Protein AF-A0A355SV30-F1 (afdb_monomer)

Mean predicted aligned error: 3.25 Å

pLDDT: mean 95.58, std 4.17, range [65.44, 98.56]

Foldseek 3Di:
DWEWEWEADQFKIKTFIDDPPDTHDIDIDGNCCQQVAAHLPVLVSCVVVCPPHQAYEYFYPDVNRPVRPCVSPVVVVHHYHYQALVSDDPFAAQAPCRRPDGSVLSVVQNCCCVPPNDQDWDWDQDQWTWTWGQHPNGTHGGDTGGHPVVVVD

Secondary structure (DSSP, 8-state):
-EEEEEEE-SSEEEEEEEETTEEEEEEEEEGGGGSSS--HHHHHHHGGGGGG--EEEEEES-GGGHHHHHHHHHTT---EEE--TTT--SS-B-SS-GGGS-HHHHHHHHHHHHHT-SSEEEEEESSEEEEEEEETTEEEEEEEEE-HHHHT-

Radius of gyration: 15.87 Å; Cα contacts (8 Å, |Δi|>4): 269; chains: 1; bounding box: 40×34×40 Å

Solvent-accessible surface area (backbone atoms only — not comparable to full-atom values): 8549 Å² total; per-residue (Å²): 115,32,28,40,40,33,46,32,43,85,66,42,26,37,36,28,38,31,45,81,94,45,75,42,84,65,53,73,45,56,36,70,64,24,64,92,37,56,33,64,71,59,34,62,68,47,52,80,68,45,85,74,42,73,28,38,37,34,30,48,70,44,76,90,28,48,69,21,50,48,58,32,52,52,82,71,74,52,57,75,45,68,48,39,72,85,63,54,70,98,57,50,67,56,28,95,58,48,84,77,54,49,24,57,59,50,51,53,48,47,51,39,47,76,76,71,41,70,66,44,76,46,79,45,84,55,83,41,27,38,40,40,37,32,43,94,73,21,36,61,45,73,49,80,44,79,8,67,81,63,73,74,103

Structure (mmCIF, N/CA/C/O backbone):
data_AF-A0A355SV30-F1
#
_entry.id   AF-A0A355SV30-F1
#
loop_
_atom_site.group_PDB
_atom_site.id
_atom_site.type_symbol
_atom_site.label_atom_id
_atom_site.label_alt_id
_atom_site.label_comp_id
_atom_site.label_asym_id
_atom_site.label_entity_id
_atom_site.label_seq_id
_atom_site.pdbx_PDB_ins_code
_atom_site.Cartn_x
_atom_site.Cartn_y
_atom_site.Cartn_z
_atom_site.occupancy
_atom_site.B_iso_or_equiv
_atom_site.auth_seq_id
_atom_site.auth_comp_id
_atom_site.auth_asym_id
_atom_site.auth_atom_id
_atom_site.pdbx_PDB_model_num
ATOM 1 N N . MET A 1 1 ? 3.480 17.579 2.196 1.00 88.12 1 MET A N 1
ATOM 2 C CA . MET A 1 1 ? 4.704 16.829 1.814 1.00 88.12 1 MET A CA 1
ATOM 3 C C . MET A 1 1 ? 4.238 15.773 0.841 1.00 88.12 1 MET A C 1
ATOM 5 O O . MET A 1 1 ? 3.322 15.046 1.201 1.00 88.12 1 MET A O 1
ATOM 9 N N . LYS A 1 2 ? 4.784 15.738 -0.377 1.00 96.88 2 LYS A N 1
ATOM 10 C CA . LYS A 1 2 ? 4.244 14.892 -1.448 1.00 96.88 2 LYS A CA 1
ATOM 11 C C . LYS A 1 2 ? 4.930 13.537 -1.469 1.00 96.88 2 LYS A C 1
ATOM 13 O O . LYS A 1 2 ? 6.153 13.485 -1.571 1.00 96.88 2 LYS A O 1
ATOM 18 N N . ILE A 1 3 ? 4.148 12.468 -1.418 1.00 98.00 3 ILE A N 1
ATOM 19 C CA . ILE A 1 3 ? 4.634 11.086 -1.423 1.00 98.00 3 ILE A CA 1
ATOM 20 C C . ILE A 1 3 ? 4.049 10.357 -2.624 1.00 98.00 3 ILE A C 1
ATOM 22 O O . ILE A 1 3 ? 2.843 10.422 -2.857 1.00 98.00 3 ILE A O 1
ATOM 26 N N . LEU A 1 4 ? 4.886 9.648 -3.381 1.00 98.44 4 LEU A N 1
ATOM 27 C CA . LEU A 1 4 ? 4.388 8.646 -4.320 1.00 98.44 4 LEU A CA 1
ATOM 28 C C . LEU A 1 4 ? 3.982 7.421 -3.498 1.00 98.44 4 LEU A C 1
ATOM 30 O O . LEU A 1 4 ? 4.845 6.771 -2.917 1.00 98.44 4 LEU A O 1
ATOM 34 N N . SER A 1 5 ? 2.688 7.128 -3.432 1.00 98.38 5 SER A N 1
ATOM 35 C CA . SER A 1 5 ? 2.164 5.942 -2.749 1.00 98.38 5 SER A CA 1
ATOM 36 C C . SER A 1 5 ? 1.796 4.880 -3.774 1.00 98.38 5 SER A C 1
ATOM 38 O O . SER A 1 5 ? 1.169 5.201 -4.786 1.00 98.38 5 SER A O 1
ATOM 40 N N . ILE A 1 6 ? 2.194 3.635 -3.520 1.00 98.56 6 ILE A N 1
ATOM 41 C CA . ILE A 1 6 ? 1.975 2.491 -4.408 1.00 98.56 6 ILE A CA 1
ATOM 42 C C . ILE A 1 6 ? 1.225 1.397 -3.638 1.00 98.56 6 ILE A C 1
ATOM 44 O O . ILE A 1 6 ? 1.685 0.938 -2.596 1.00 98.56 6 ILE A O 1
ATOM 48 N N . ASP A 1 7 ? 0.089 0.960 -4.169 1.00 98.25 7 ASP A N 1
ATOM 49 C CA . ASP A 1 7 ? -0.703 -0.149 -3.638 1.00 98.25 7 ASP A CA 1
ATOM 50 C C . ASP A 1 7 ? -0.610 -1.348 -4.584 1.00 98.25 7 ASP A C 1
ATOM 52 O O . ASP A 1 7 ? -1.036 -1.297 -5.743 1.00 98.25 7 ASP A O 1
ATOM 56 N N . VAL A 1 8 ? -0.004 -2.430 -4.104 1.00 98.25 8 VAL A N 1
ATOM 57 C CA . VAL A 1 8 ? 0.234 -3.639 -4.887 1.00 98.25 8 VAL A CA 1
ATOM 58 C C . VAL A 1 8 ? -0.810 -4.699 -4.547 1.00 98.25 8 VAL A C 1
ATOM 60 O O . VAL A 1 8 ? -0.641 -5.497 -3.622 1.00 98.25 8 VAL A O 1
ATOM 63 N N . GLY A 1 9 ? -1.851 -4.762 -5.377 1.00 95.88 9 GLY A N 1
ATOM 64 C CA . GLY A 1 9 ? -2.841 -5.833 -5.371 1.00 95.88 9 GLY A CA 1
ATOM 65 C C . GLY A 1 9 ? -2.429 -7.046 -6.214 1.00 95.88 9 GLY A C 1
ATOM 66 O O . GLY A 1 9 ? -1.443 -7.032 -6.951 1.00 95.88 9 GLY A O 1
ATOM 67 N N . ASN A 1 10 ? -3.238 -8.109 -6.172 1.00 93.25 10 ASN A N 1
ATOM 68 C CA . ASN A 1 10 ? -3.009 -9.333 -6.958 1.00 93.25 10 ASN A CA 1
ATOM 69 C C . ASN A 1 10 ? -3.038 -9.107 -8.481 1.00 93.25 10 ASN A C 1
ATOM 71 O O . ASN A 1 10 ? -2.257 -9.708 -9.223 1.00 93.25 10 ASN A O 1
ATOM 75 N N . THR A 1 11 ? -3.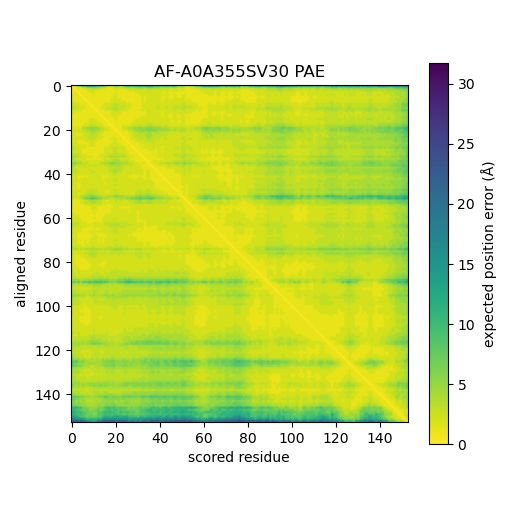951 -8.251 -8.945 1.00 91.38 11 THR A N 1
ATOM 76 C CA . THR A 1 11 ? -4.213 -8.025 -10.377 1.00 91.38 11 THR A CA 1
ATOM 77 C C . THR A 1 11 ? -3.550 -6.750 -10.891 1.00 91.38 11 THR A C 1
ATOM 79 O O . THR A 1 11 ? -2.984 -6.739 -11.986 1.00 91.38 11 THR A O 1
ATOM 82 N N . SER A 1 12 ? -3.632 -5.682 -10.099 1.00 95.62 12 SER A N 1
ATOM 83 C CA . SER A 1 12 ? -3.195 -4.337 -10.455 1.00 95.62 12 SER A CA 1
ATOM 84 C C . SER A 1 12 ? -2.338 -3.748 -9.336 1.00 95.62 12 SER A C 1
ATOM 86 O O . SER A 1 12 ? -2.653 -3.918 -8.158 1.00 95.62 12 SER A O 1
ATOM 88 N N . THR A 1 13 ? -1.281 -3.044 -9.726 1.00 97.69 13 THR A N 1
ATOM 89 C CA . THR A 1 13 ? -0.469 -2.173 -8.883 1.00 97.69 13 THR A CA 1
ATOM 90 C C . THR A 1 13 ? -0.873 -0.736 -9.178 1.00 97.69 13 THR A C 1
ATOM 92 O O . THR A 1 13 ? -0.588 -0.229 -10.265 1.00 97.69 13 THR A O 1
ATOM 95 N N . HIS A 1 14 ? -1.550 -0.089 -8.237 1.00 98.00 14 HIS A N 1
ATOM 96 C CA . HIS A 1 14 ? -1.977 1.303 -8.350 1.00 98.00 14 HIS A CA 1
ATOM 97 C C . HIS A 1 14 ? -0.917 2.230 -7.773 1.00 98.00 14 HIS A C 1
ATOM 99 O O . HIS A 1 14 ? -0.196 1.867 -6.846 1.00 98.00 14 HIS A O 1
ATOM 105 N N . TYR A 1 15 ? -0.838 3.446 -8.297 1.00 98.31 15 TYR A N 1
ATOM 106 C CA . TYR A 1 15 ? -0.010 4.493 -7.718 1.00 98.31 15 TYR A CA 1
ATOM 107 C C . TYR A 1 15 ? -0.710 5.847 -7.771 1.00 98.31 15 TYR A C 1
ATOM 109 O O . TYR A 1 15 ? -1.606 6.079 -8.587 1.00 98.31 15 TYR A O 1
ATOM 117 N N . GLY A 1 16 ? -0.264 6.761 -6.915 1.00 98.06 16 GLY A N 1
ATOM 118 C CA . GLY A 1 16 ? -0.694 8.153 -6.920 1.00 98.06 16 GLY A CA 1
ATOM 119 C C . GLY A 1 16 ? 0.227 9.045 -6.099 1.00 98.06 16 GLY A C 1
ATOM 120 O O . GLY A 1 16 ? 0.931 8.585 -5.200 1.00 98.06 16 GLY A O 1
ATOM 121 N N . ILE A 1 17 ? 0.214 10.340 -6.407 1.00 98.19 17 ILE A N 1
ATOM 122 C CA . ILE A 1 17 ? 0.885 11.364 -5.608 1.00 98.19 17 ILE A CA 1
ATOM 123 C C . ILE A 1 17 ? -0.071 11.837 -4.519 1.00 98.19 17 ILE A C 1
ATOM 125 O O . ILE A 1 17 ? -1.094 12.461 -4.815 1.00 98.19 17 ILE A O 1
ATOM 129 N N . VAL A 1 18 ? 0.291 11.556 -3.272 1.00 97.06 18 VAL A N 1
ATOM 130 C CA . VAL A 1 18 ? -0.450 11.931 -2.068 1.00 97.06 18 VAL A CA 1
ATOM 131 C C . VAL A 1 18 ? 0.142 13.211 -1.486 1.00 97.06 18 VAL A C 1
ATOM 133 O O . VAL A 1 18 ? 1.345 13.280 -1.231 1.00 97.06 18 VAL A O 1
ATOM 136 N N . ASP A 1 19 ? -0.698 14.223 -1.267 1.00 95.31 19 ASP A N 1
ATOM 137 C CA . ASP A 1 19 ? -0.360 15.462 -0.556 1.00 95.31 19 ASP A CA 1
ATOM 138 C C . ASP A 1 19 ? -1.445 15.762 0.486 1.00 95.31 19 ASP A C 1
ATOM 140 O O . ASP A 1 19 ? -2.530 16.257 0.171 1.00 95.31 19 ASP A O 1
ATOM 144 N N . GLY A 1 20 ? -1.182 15.388 1.740 1.00 90.19 20 GLY A N 1
ATOM 145 C CA . GLY A 1 20 ? -2.217 15.366 2.776 1.00 90.1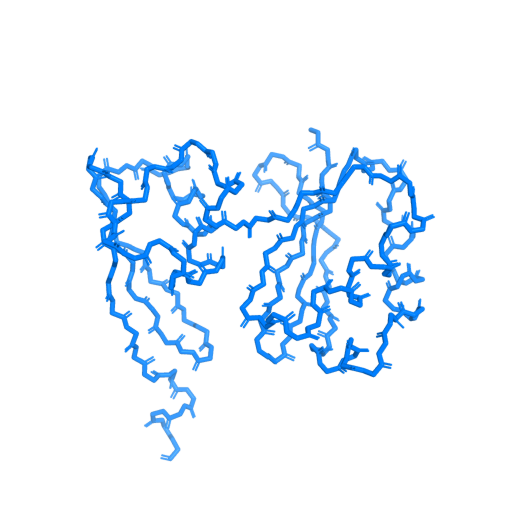9 20 GLY A CA 1
ATOM 146 C C . GLY A 1 20 ? -3.307 14.346 2.433 1.00 90.19 20 GLY A C 1
ATOM 147 O O . GLY A 1 20 ? -3.005 13.178 2.224 1.00 90.19 20 GLY A O 1
ATOM 148 N N . GLN A 1 21 ? -4.562 14.794 2.357 1.00 90.44 21 GLN A N 1
ATOM 149 C CA . GLN A 1 21 ? -5.713 13.963 1.966 1.00 90.44 21 GLN A CA 1
ATOM 150 C C . GLN A 1 21 ? -5.994 13.975 0.453 1.00 90.44 21 GLN A C 1
ATOM 152 O O . GLN A 1 21 ? -6.918 13.309 -0.011 1.00 90.44 21 GLN A O 1
ATOM 157 N N . ALA A 1 22 ? -5.235 14.746 -0.331 1.00 94.62 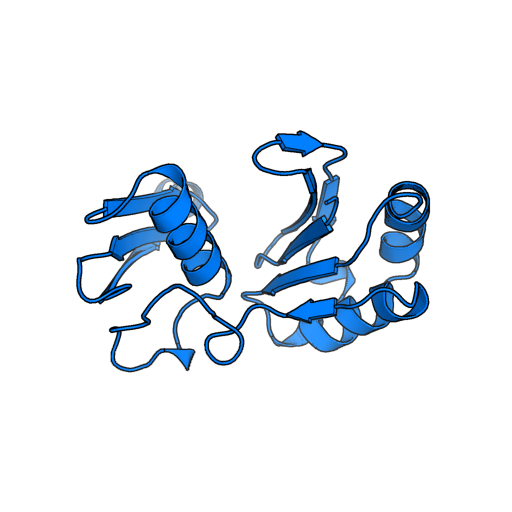22 ALA A N 1
ATOM 158 C CA . ALA A 1 22 ? -5.430 14.830 -1.772 1.00 94.62 22 ALA A CA 1
ATOM 159 C C . ALA A 1 22 ? -4.581 13.783 -2.497 1.00 94.62 22 ALA A C 1
ATOM 161 O O . ALA A 1 22 ? -3.371 13.696 -2.283 1.00 94.62 22 ALA A O 1
ATOM 162 N N . VAL A 1 23 ? -5.207 13.045 -3.415 1.00 96.12 23 VAL A N 1
ATOM 163 C CA . VAL A 1 23 ? -4.526 12.126 -4.332 1.00 96.12 23 VAL A CA 1
ATOM 164 C C . VAL A 1 23 ? -4.600 12.694 -5.743 1.00 96.12 23 VAL A C 1
ATOM 166 O O . VAL A 1 23 ? -5.670 13.042 -6.240 1.00 96.12 23 VAL A O 1
ATOM 169 N N . THR A 1 24 ? -3.452 12.808 -6.401 1.00 96.62 24 THR A N 1
ATOM 170 C CA . THR A 1 24 ? -3.332 13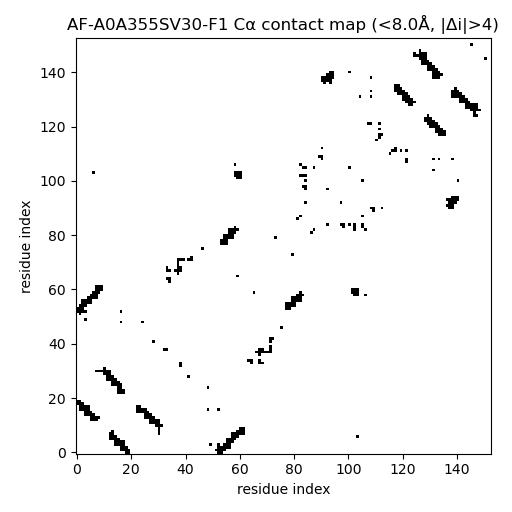.337 -7.766 1.00 96.62 24 THR A CA 1
ATOM 171 C C . THR A 1 24 ? -2.420 12.453 -8.608 1.00 96.62 24 THR A C 1
ATOM 173 O O . THR A 1 24 ? -1.666 11.652 -8.065 1.00 96.62 24 THR A O 1
ATOM 176 N N . ARG A 1 25 ? -2.460 12.615 -9.940 1.00 95.56 25 ARG A N 1
ATOM 177 C CA . ARG A 1 25 ? -1.557 11.913 -10.879 1.00 95.56 25 ARG A CA 1
ATOM 178 C C . ARG A 1 25 ? -1.547 10.397 -10.638 1.00 95.56 25 ARG A C 1
ATOM 180 O O . ARG A 1 25 ? -0.503 9.800 -10.393 1.00 95.56 25 ARG A O 1
ATOM 187 N N . THR A 1 26 ? -2.738 9.812 -10.645 1.00 97.56 26 THR A N 1
ATOM 188 C CA . THR A 1 26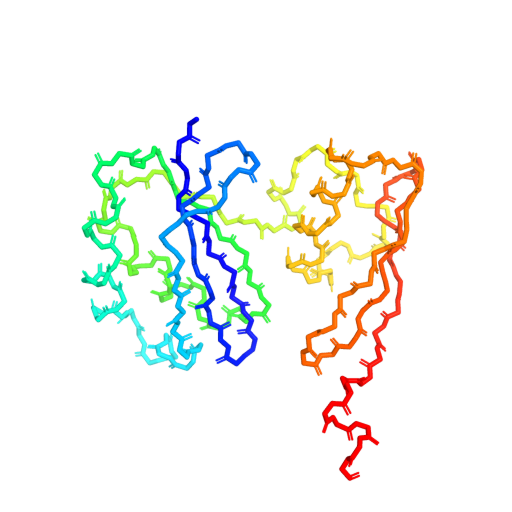 ? -2.925 8.383 -10.430 1.00 97.56 26 THR A CA 1
ATOM 189 C C . THR A 1 26 ? -2.702 7.598 -11.712 1.00 97.56 26 THR A C 1
ATOM 191 O O . THR A 1 26 ? -2.892 8.107 -12.818 1.00 97.56 26 THR A O 1
ATOM 194 N N . GLY A 1 27 ? -2.335 6.338 -11.552 1.00 97.81 27 GLY A N 1
ATOM 195 C CA . GLY A 1 27 ? -2.243 5.380 -12.638 1.00 97.81 27 GLY A CA 1
ATOM 196 C C . GLY A 1 27 ? -2.132 3.970 -12.087 1.00 97.81 27 GLY A C 1
ATOM 197 O O . GLY A 1 27 ? -2.235 3.748 -10.876 1.00 97.81 27 GLY A O 1
ATOM 198 N N . HIS A 1 28 ? -1.966 3.000 -12.978 1.00 97.50 28 HIS A N 1
ATOM 199 C CA . HIS A 1 28 ? -1.793 1.614 -12.575 1.00 97.50 28 HIS A CA 1
ATOM 200 C C . HIS A 1 28 ? -1.011 0.813 -13.610 1.00 97.50 28 HIS A C 1
ATOM 202 O O . HIS A 1 28 ? -1.010 1.137 -14.796 1.00 97.50 28 HIS A O 1
ATOM 208 N N . PHE A 1 29 ? -0.391 -0.269 -13.147 1.00 97.12 29 PHE A N 1
ATOM 209 C CA . PHE A 1 29 ? 0.215 -1.303 -13.979 1.00 97.12 29 PHE A CA 1
ATOM 210 C C . PHE A 1 29 ? -0.356 -2.669 -13.610 1.00 97.12 29 PHE A C 1
ATOM 212 O O . PHE A 1 29 ? -0.674 -2.908 -12.447 1.00 97.12 29 PHE A O 1
ATOM 219 N N . PRO A 1 30 ? -0.426 -3.624 -14.550 1.00 97.38 30 PRO A N 1
ATOM 220 C CA . PRO A 1 30 ? -0.680 -5.012 -14.193 1.00 97.38 30 PRO A CA 1
ATOM 221 C C . PRO A 1 30 ? 0.394 -5.503 -13.213 1.00 97.38 30 PRO A C 1
ATOM 223 O O . PRO A 1 30 ? 1.579 -5.416 -13.531 1.00 97.38 30 PRO A O 1
ATOM 226 N N . THR A 1 31 ? 0.016 -6.096 -12.080 1.00 97.06 31 THR A N 1
ATOM 227 C CA . THR A 1 31 ? 0.970 -6.599 -11.064 1.00 97.06 31 THR A CA 1
ATOM 228 C C . THR A 1 31 ? 1.991 -7.570 -11.661 1.00 97.06 31 THR A C 1
ATOM 230 O O . THR A 1 31 ? 3.158 -7.609 -11.274 1.00 97.06 31 THR A O 1
ATOM 233 N N . ARG A 1 32 ? 1.576 -8.335 -12.681 1.00 96.94 32 ARG A N 1
ATOM 234 C CA . ARG A 1 32 ? 2.450 -9.259 -13.421 1.00 96.94 32 ARG A CA 1
ATOM 235 C C . ARG A 1 32 ? 3.680 -8.600 -14.055 1.00 96.94 32 ARG A C 1
ATOM 237 O O . ARG A 1 32 ? 4.639 -9.309 -14.322 1.00 96.94 32 ARG A O 1
ATOM 244 N N . THR A 1 33 ? 3.661 -7.284 -14.264 1.00 96.94 33 THR A N 1
ATOM 245 C CA . THR A 1 33 ? 4.772 -6.503 -14.836 1.00 96.94 33 THR A CA 1
ATOM 246 C C . THR A 1 33 ? 6.068 -6.662 -14.037 1.00 96.94 33 THR A C 1
ATOM 248 O O . THR A 1 33 ? 7.147 -6.553 -14.603 1.00 96.94 33 THR A O 1
ATOM 251 N N . PHE A 1 34 ? 5.970 -6.962 -12.740 1.00 97.75 34 PHE A N 1
ATOM 252 C CA . PHE A 1 34 ? 7.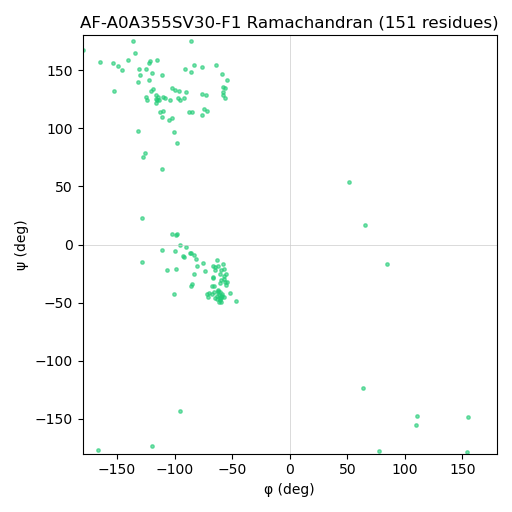113 -7.090 -11.834 1.00 97.75 34 PHE A CA 1
ATOM 253 C C . PHE A 1 34 ? 7.501 -8.548 -11.535 1.00 97.75 34 PHE A C 1
ATOM 255 O O . PHE A 1 34 ? 8.286 -8.792 -10.622 1.00 97.75 34 PHE A O 1
ATOM 262 N N . ARG A 1 35 ? 6.928 -9.544 -12.233 1.00 96.25 35 ARG A N 1
ATOM 263 C CA . ARG A 1 35 ? 7.194 -10.970 -11.946 1.00 96.25 35 ARG A CA 1
ATOM 264 C C . ARG A 1 35 ? 8.597 -11.403 -12.354 1.00 96.25 35 ARG A C 1
ATOM 266 O O . ARG A 1 35 ? 9.269 -12.061 -11.571 1.00 96.25 35 ARG A O 1
ATOM 273 N N . ASP A 1 36 ? 9.027 -11.004 -13.546 1.00 96.06 36 ASP A N 1
ATOM 274 C CA . ASP A 1 36 ? 10.267 -11.500 -14.156 1.00 96.06 36 ASP A CA 1
ATOM 275 C C . ASP A 1 36 ? 11.475 -10.582 -13.903 1.00 96.06 36 ASP A C 1
ATOM 277 O O . ASP A 1 36 ? 12.586 -10.865 -14.344 1.00 96.06 36 ASP A O 1
ATOM 281 N N . GLY A 1 37 ? 11.269 -9.477 -13.184 1.00 97.31 37 GLY A N 1
ATOM 282 C CA . GLY A 1 37 ? 12.315 -8.525 -12.833 1.00 97.31 37 GLY A CA 1
ATOM 283 C C . GLY A 1 37 ? 11.776 -7.115 -12.585 1.00 97.31 37 GLY A C 1
ATOM 284 O O . GLY A 1 37 ? 10.563 -6.887 -12.653 1.00 97.31 37 GLY A O 1
ATOM 285 N N . PRO A 1 38 ? 12.671 -6.157 -12.288 1.00 97.75 38 PRO A N 1
ATOM 286 C CA . PRO A 1 38 ? 12.333 -4.740 -12.224 1.00 97.75 38 PRO A CA 1
ATOM 287 C C . PRO A 1 38 ? 11.764 -4.238 -13.557 1.00 97.75 38 PRO A C 1
ATOM 289 O O . PRO A 1 38 ? 12.176 -4.679 -14.630 1.00 97.75 38 PRO A O 1
ATOM 292 N N . SER A 1 39 ? 10.841 -3.280 -13.502 1.00 97.56 39 SER A N 1
ATOM 293 C CA . SER A 1 39 ? 10.157 -2.750 -14.681 1.00 97.56 39 SER A CA 1
ATOM 294 C C . SER A 1 39 ? 10.678 -1.366 -15.054 1.00 97.56 39 SER A C 1
ATOM 296 O O . SER A 1 39 ? 10.357 -0.368 -14.407 1.00 97.56 39 SER A O 1
ATOM 298 N N . ALA A 1 40 ? 11.443 -1.297 -16.147 1.00 96.69 40 ALA A N 1
ATOM 299 C CA . ALA A 1 40 ? 11.868 -0.026 -16.734 1.00 96.69 40 ALA A CA 1
ATOM 300 C C . ALA A 1 40 ? 10.667 0.805 -17.209 1.00 96.69 40 ALA A C 1
ATOM 302 O O . ALA A 1 40 ? 10.618 1.999 -16.950 1.00 96.69 40 ALA A O 1
ATOM 303 N N . ALA A 1 41 ? 9.656 0.161 -17.803 1.00 96.88 41 ALA A N 1
ATOM 304 C CA . ALA A 1 41 ? 8.444 0.840 -18.258 1.00 96.88 41 ALA A CA 1
ATOM 305 C C . ALA A 1 41 ? 7.686 1.517 -17.104 1.00 96.88 41 ALA A C 1
ATOM 307 O O . ALA A 1 41 ? 7.230 2.646 -17.248 1.00 96.88 41 ALA A O 1
ATOM 308 N N . PHE A 1 42 ? 7.588 0.853 -15.946 1.00 97.44 42 PHE A N 1
ATOM 309 C CA . PHE A 1 42 ? 7.004 1.468 -14.754 1.00 97.44 42 PHE A CA 1
ATOM 310 C C . PHE A 1 42 ? 7.850 2.642 -14.263 1.00 97.44 42 PHE A C 1
ATOM 312 O O . PHE A 1 42 ? 7.312 3.707 -13.980 1.00 97.44 42 PHE A O 1
ATOM 319 N N . ALA A 1 43 ? 9.171 2.458 -14.185 1.00 96.94 43 ALA A N 1
ATOM 320 C CA . ALA A 1 43 ? 10.081 3.508 -13.753 1.00 96.94 43 ALA A CA 1
ATOM 321 C C . ALA A 1 43 ? 9.990 4.752 -14.655 1.00 96.94 43 ALA A C 1
ATOM 323 O O . ALA A 1 43 ? 9.916 5.870 -14.151 1.00 96.94 43 ALA A O 1
ATOM 324 N N . ASP A 1 44 ? 9.959 4.566 -15.971 1.00 96.88 44 ASP A N 1
ATOM 325 C CA . ASP A 1 44 ? 9.888 5.660 -16.938 1.00 96.88 44 ASP A CA 1
ATOM 326 C C . ASP A 1 44 ? 8.538 6.398 -16.868 1.00 96.88 44 ASP A C 1
ATOM 328 O O . ASP A 1 44 ? 8.517 7.625 -16.961 1.00 96.88 44 ASP A O 1
ATOM 332 N N . GLU A 1 45 ? 7.433 5.684 -16.614 1.00 96.12 45 GLU A N 1
ATOM 333 C CA . GLU A 1 45 ? 6.105 6.284 -16.401 1.00 96.12 45 GLU A CA 1
ATOM 334 C C . GLU A 1 45 ? 6.070 7.177 -15.150 1.00 96.12 45 GLU A C 1
ATOM 336 O O . GLU A 1 45 ? 5.523 8.283 -15.179 1.00 96.12 45 GLU A O 1
ATOM 341 N N . ILE A 1 46 ? 6.653 6.722 -14.034 1.00 96.56 46 ILE A N 1
ATOM 342 C CA . ILE A 1 46 ? 6.596 7.477 -12.773 1.00 96.56 46 ILE A CA 1
ATOM 343 C C . ILE A 1 46 ? 7.660 8.570 -12.678 1.00 96.56 46 ILE A C 1
ATOM 345 O O . ILE A 1 46 ? 7.437 9.548 -11.968 1.00 96.56 46 ILE A O 1
ATOM 349 N N . ALA A 1 47 ? 8.789 8.451 -13.384 1.00 96.81 47 ALA A N 1
ATOM 350 C CA . ALA A 1 47 ? 9.893 9.411 -13.343 1.00 96.81 47 ALA A CA 1
ATOM 351 C C . ALA A 1 47 ? 9.459 10.891 -13.466 1.00 96.81 47 ALA A C 1
ATOM 353 O O . ALA A 1 47 ? 9.868 11.690 -12.616 1.00 96.81 47 ALA A O 1
ATOM 354 N N . PRO A 1 48 ? 8.604 11.299 -14.431 1.00 95.69 48 PRO A N 1
ATOM 355 C CA . PRO A 1 48 ? 8.151 12.691 -14.531 1.00 95.69 48 PRO A CA 1
ATOM 356 C C . PRO A 1 48 ? 7.306 13.158 -13.334 1.00 95.69 48 PRO A C 1
ATOM 358 O O . PRO A 1 48 ? 7.179 14.361 -13.104 1.00 95.69 48 PRO A O 1
ATOM 361 N N . LEU A 1 49 ? 6.734 12.237 -12.555 1.00 95.00 49 LEU A N 1
ATOM 362 C CA . LEU A 1 49 ? 5.913 12.549 -11.382 1.00 95.00 49 LEU A CA 1
ATOM 363 C C . LEU A 1 49 ? 6.759 12.867 -10.141 1.00 95.00 49 LEU A C 1
ATOM 365 O O . LEU A 1 49 ? 6.257 13.491 -9.206 1.00 95.00 49 LEU A O 1
ATOM 369 N N . LEU A 1 50 ? 8.038 12.475 -10.128 1.00 95.44 50 LEU A N 1
ATOM 370 C CA . LEU A 1 50 ? 8.889 12.518 -8.934 1.00 95.44 50 LEU A CA 1
ATOM 371 C C . LEU A 1 50 ? 9.533 13.881 -8.653 1.00 95.44 50 LEU A C 1
ATOM 373 O O . LEU A 1 50 ? 10.076 14.073 -7.570 1.00 95.44 50 LEU A O 1
ATOM 377 N N . ALA A 1 51 ? 9.441 14.849 -9.571 1.00 90.38 51 ALA A N 1
ATOM 378 C CA . ALA A 1 51 ? 10.157 16.129 -9.479 1.00 90.38 51 ALA A CA 1
ATOM 379 C C . ALA A 1 51 ? 9.913 16.923 -8.176 1.00 90.38 51 ALA A C 1
ATOM 381 O O . ALA A 1 51 ? 10.754 17.723 -7.785 1.00 90.38 51 ALA A O 1
ATOM 382 N N . ASN A 1 52 ? 8.776 16.713 -7.503 1.00 89.38 52 ASN A N 1
ATOM 383 C CA . ASN A 1 52 ? 8.433 17.365 -6.231 1.00 89.38 52 ASN A CA 1
ATOM 384 C C . ASN A 1 52 ? 8.007 16.363 -5.147 1.00 89.38 52 ASN A C 1
ATOM 386 O O . ASN A 1 52 ? 7.254 16.721 -4.241 1.00 89.38 52 ASN A O 1
ATOM 390 N N . VAL A 1 53 ? 8.426 15.106 -5.275 1.00 97.25 53 VAL A N 1
ATOM 391 C CA . VAL A 1 53 ? 8.111 14.027 -4.336 1.00 97.25 53 VAL A CA 1
ATOM 392 C C . VAL A 1 53 ? 9.264 13.878 -3.351 1.00 97.25 53 VAL A C 1
ATOM 394 O O . VAL A 1 53 ? 10.423 13.828 -3.747 1.00 97.25 53 VAL A O 1
ATOM 397 N N . SER A 1 54 ? 8.958 13.814 -2.058 1.00 97.56 54 SER A N 1
ATOM 398 C CA . SER A 1 54 ? 9.962 13.716 -0.989 1.00 97.56 54 SER A CA 1
ATOM 399 C C . SER A 1 54 ? 10.280 12.279 -0.576 1.00 97.56 54 SER A C 1
ATOM 401 O O . SER A 1 54 ? 11.192 12.056 0.214 1.00 97.56 54 SER A O 1
ATOM 403 N N . GLY A 1 55 ? 9.505 11.308 -1.052 1.00 98.12 55 GLY A N 1
ATOM 404 C CA . GLY A 1 55 ? 9.660 9.904 -0.704 1.00 98.12 55 GLY A CA 1
ATOM 405 C C . GLY A 1 55 ? 8.636 9.026 -1.406 1.00 98.12 55 GLY A C 1
ATOM 406 O O . GLY A 1 55 ? 7.657 9.511 -1.980 1.00 98.12 55 GLY A O 1
ATOM 407 N N . ILE A 1 56 ? 8.876 7.726 -1.347 1.00 98.50 56 ILE A N 1
ATOM 408 C CA . ILE A 1 56 ? 8.018 6.700 -1.927 1.00 98.50 56 ILE A CA 1
ATOM 409 C C . ILE A 1 56 ? 7.527 5.814 -0.787 1.00 98.50 56 ILE A C 1
ATOM 411 O O . ILE A 1 56 ? 8.312 5.404 0.066 1.00 98.50 56 ILE A O 1
ATOM 415 N N . SER A 1 57 ? 6.239 5.506 -0.759 1.00 98.06 57 SER A N 1
ATOM 416 C CA . SER A 1 57 ? 5.682 4.483 0.120 1.00 98.06 57 SER A CA 1
ATOM 417 C C . SER A 1 57 ? 5.026 3.394 -0.713 1.00 98.06 57 SER A C 1
ATOM 419 O O . SER A 1 57 ? 4.482 3.659 -1.787 1.00 98.06 57 SER A O 1
ATOM 421 N N . PHE A 1 58 ? 5.067 2.157 -0.228 1.00 98.56 58 PHE A N 1
ATOM 422 C CA . PHE A 1 58 ? 4.280 1.093 -0.831 1.00 98.56 58 PHE A CA 1
ATOM 423 C C . PHE A 1 58 ? 3.779 0.076 0.187 1.00 98.56 58 PHE A C 1
ATOM 425 O O . PHE A 1 58 ? 4.434 -0.181 1.197 1.00 98.56 58 PHE A O 1
ATOM 432 N N . CYS A 1 59 ? 2.634 -0.527 -0.108 1.00 98.12 59 CYS A N 1
ATOM 433 C CA . CYS A 1 59 ? 2.130 -1.738 0.531 1.00 98.12 59 CYS A CA 1
ATOM 434 C C . CYS A 1 59 ? 1.914 -2.816 -0.539 1.00 98.12 59 CYS A C 1
ATOM 436 O O . CYS A 1 59 ? 1.783 -2.520 -1.729 1.00 98.12 59 CYS A O 1
ATOM 438 N N . SER A 1 60 ? 1.936 -4.082 -0.130 1.00 98.12 60 SER A N 1
ATOM 439 C CA . SER A 1 60 ? 1.812 -5.207 -1.046 1.00 98.12 60 SER A CA 1
ATOM 440 C C . SER A 1 60 ? 1.213 -6.450 -0.415 1.00 98.12 60 SER A C 1
ATOM 442 O O . SER A 1 60 ? 1.670 -6.938 0.619 1.00 98.12 60 SER A O 1
ATOM 444 N N . VAL A 1 61 ? 0.241 -7.025 -1.120 1.00 96.75 61 VAL A N 1
ATOM 445 C CA . VAL A 1 61 ? -0.281 -8.373 -0.849 1.00 96.75 61 VAL A CA 1
ATOM 446 C C . VAL A 1 61 ? 0.342 -9.437 -1.757 1.00 96.75 61 VAL A C 1
ATOM 448 O O . VAL A 1 61 ? -0.094 -10.587 -1.753 1.00 96.75 61 VAL A O 1
ATOM 451 N N . VAL A 1 62 ? 1.381 -9.088 -2.528 1.00 97.31 62 VAL A N 1
ATOM 452 C CA . VAL A 1 62 ? 2.072 -9.991 -3.465 1.00 97.31 62 VAL A CA 1
ATOM 453 C C . VAL A 1 62 ? 3.579 -10.012 -3.170 1.00 97.31 62 VAL A C 1
ATOM 455 O O . VAL A 1 62 ? 4.364 -9.387 -3.887 1.00 97.31 62 VAL A O 1
ATOM 458 N N . PRO A 1 63 ? 4.030 -10.757 -2.138 1.00 96.75 63 PRO A N 1
ATOM 459 C CA . PRO A 1 63 ? 5.418 -10.714 -1.672 1.00 96.75 63 PRO A CA 1
ATOM 460 C C . PRO A 1 63 ? 6.462 -11.010 -2.753 1.00 96.75 63 PRO A C 1
ATOM 462 O O . PRO A 1 63 ? 7.534 -10.409 -2.760 1.00 96.75 63 PRO A O 1
ATOM 465 N N . GLY A 1 64 ? 6.131 -11.901 -3.694 1.00 97.50 64 GLY A N 1
ATOM 466 C CA . GLY A 1 64 ? 7.040 -12.354 -4.748 1.00 97.50 64 GLY A CA 1
ATOM 467 C C . GLY A 1 64 ? 7.508 -11.266 -5.717 1.00 97.50 64 GLY A C 1
ATOM 468 O O . GLY A 1 64 ? 8.455 -11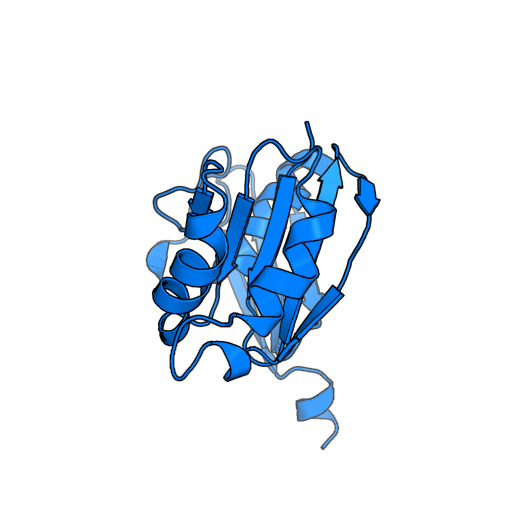.511 -6.454 1.00 97.50 64 GLY A O 1
ATOM 469 N N . ILE A 1 65 ? 6.886 -10.081 -5.721 1.00 97.69 65 ILE A N 1
ATOM 470 C CA . ILE A 1 65 ? 7.300 -8.975 -6.597 1.00 97.69 65 ILE A CA 1
ATOM 471 C C . ILE A 1 65 ? 7.916 -7.782 -5.861 1.00 97.69 65 ILE A C 1
ATOM 473 O O . ILE A 1 65 ? 8.381 -6.850 -6.513 1.00 97.69 65 ILE A O 1
ATOM 477 N N . ASN A 1 66 ? 7.946 -7.793 -4.525 1.00 97.94 66 ASN A N 1
ATOM 478 C CA . ASN A 1 66 ? 8.346 -6.626 -3.730 1.00 97.94 66 ASN A CA 1
ATOM 479 C C . ASN A 1 66 ? 9.773 -6.169 -4.052 1.00 97.94 66 ASN A C 1
ATOM 481 O O . ASN A 1 66 ? 9.996 -4.981 -4.260 1.00 97.94 66 ASN A O 1
ATOM 485 N N . ALA A 1 67 ? 10.717 -7.109 -4.165 1.00 98.06 67 ALA A N 1
ATOM 486 C CA . ALA A 1 67 ? 12.105 -6.796 -4.505 1.00 98.06 67 ALA A CA 1
ATOM 487 C C . ALA A 1 67 ? 12.229 -6.148 -5.896 1.00 98.06 67 ALA A C 1
ATOM 489 O O . ALA A 1 67 ? 12.961 -5.179 -6.071 1.00 98.06 67 ALA A O 1
ATOM 490 N N . ASN A 1 68 ? 11.465 -6.639 -6.875 1.00 98.25 68 ASN A N 1
ATOM 491 C CA . ASN A 1 68 ? 11.471 -6.112 -8.238 1.00 98.25 68 ASN A CA 1
ATOM 492 C C . ASN A 1 68 ? 10.835 -4.719 -8.318 1.00 98.25 68 ASN A C 1
ATOM 494 O O . ASN A 1 68 ? 11.363 -3.832 -8.993 1.00 98.25 68 ASN A O 1
ATOM 498 N N . LEU A 1 69 ? 9.723 -4.502 -7.609 1.00 98.19 69 LEU A N 1
ATOM 499 C CA . LEU A 1 69 ? 9.110 -3.181 -7.484 1.00 98.19 69 LEU A CA 1
ATOM 500 C C . LEU A 1 69 ? 10.075 -2.195 -6.817 1.00 98.19 69 LEU A C 1
ATOM 502 O O . LEU A 1 69 ? 10.301 -1.112 -7.352 1.00 98.19 69 LEU A O 1
ATOM 506 N N . GLN A 1 70 ? 10.672 -2.586 -5.691 1.00 98.12 70 GLN A N 1
ATOM 507 C CA . GLN A 1 70 ? 11.609 -1.750 -4.949 1.00 98.12 70 GLN A CA 1
ATOM 508 C C . GLN A 1 70 ? 12.814 -1.365 -5.818 1.00 98.12 70 GLN A C 1
ATOM 510 O O . GLN A 1 70 ? 13.092 -0.179 -5.980 1.00 98.12 70 GLN A O 1
ATOM 515 N N . ALA A 1 71 ? 13.449 -2.327 -6.490 1.00 98.00 71 ALA A N 1
ATOM 516 C CA . ALA A 1 71 ? 14.552 -2.058 -7.415 1.00 98.00 71 ALA A CA 1
ATOM 517 C C . ALA A 1 71 ? 14.153 -1.129 -8.583 1.00 98.00 71 ALA A C 1
ATOM 519 O O . ALA A 1 71 ? 14.975 -0.354 -9.073 1.00 98.00 71 ALA A O 1
ATOM 520 N N . SER A 1 72 ? 12.885 -1.160 -9.016 1.00 97.69 72 SER A N 1
ATOM 521 C CA . SER A 1 72 ? 12.379 -0.257 -10.065 1.00 97.69 72 SER A CA 1
ATOM 522 C C . SER A 1 72 ? 12.356 1.208 -9.615 1.00 97.69 72 SER A C 1
ATOM 524 O O . SER A 1 72 ? 12.475 2.103 -10.453 1.00 97.69 72 SER A O 1
ATOM 526 N N . VAL A 1 73 ? 12.215 1.460 -8.308 1.00 97.50 73 VAL A N 1
ATOM 527 C CA . VAL A 1 73 ? 12.092 2.810 -7.737 1.00 97.50 73 VAL A CA 1
ATOM 528 C C . VAL A 1 73 ? 13.345 3.287 -6.992 1.00 97.50 73 VAL A C 1
ATOM 530 O O . VAL A 1 73 ? 13.573 4.491 -6.888 1.00 97.50 73 VAL A O 1
ATOM 533 N N . GLU A 1 74 ? 14.212 2.381 -6.535 1.00 96.56 74 GLU A N 1
ATOM 534 C CA . GLU A 1 74 ? 15.479 2.712 -5.858 1.00 96.56 74 GLU A CA 1
ATOM 535 C C . GLU A 1 74 ? 16.389 3.609 -6.701 1.00 96.56 74 GLU A C 1
ATOM 537 O O . GLU A 1 74 ? 17.077 4.484 -6.172 1.00 96.56 74 GLU A O 1
ATOM 542 N N . ARG A 1 75 ? 16.337 3.462 -8.031 1.00 92.44 75 ARG A N 1
ATOM 543 C CA . ARG A 1 75 ? 17.115 4.271 -8.983 1.00 92.44 75 ARG A CA 1
ATOM 544 C C . ARG A 1 75 ? 16.865 5.780 -8.884 1.00 92.44 75 ARG A C 1
ATOM 546 O O . ARG A 1 75 ? 17.663 6.550 -9.411 1.00 92.44 75 ARG A O 1
ATOM 553 N N . PHE A 1 76 ? 15.774 6.206 -8.246 1.00 96.25 76 PHE A N 1
ATOM 554 C CA . PHE A 1 76 ? 15.442 7.620 -8.061 1.00 96.25 76 PHE A CA 1
ATOM 555 C C . PHE A 1 76 ? 16.093 8.245 -6.822 1.00 96.25 76 PHE A C 1
ATOM 557 O O . PHE A 1 76 ? 15.999 9.456 -6.645 1.00 96.25 76 PHE A O 1
ATOM 564 N N . GLY A 1 77 ? 16.748 7.451 -5.965 1.00 96.31 77 GLY A N 1
ATOM 565 C CA . GLY A 1 77 ? 17.457 7.955 -4.783 1.00 96.31 77 GLY A CA 1
ATOM 566 C C . GLY A 1 77 ? 16.552 8.587 -3.718 1.00 96.31 77 GLY A C 1
ATOM 567 O O . GLY A 1 77 ? 17.039 9.315 -2.855 1.00 96.31 77 GLY A O 1
ATOM 568 N N . LEU A 1 78 ? 15.242 8.335 -3.778 1.00 97.81 78 LEU A N 1
ATOM 569 C CA . LEU A 1 78 ? 14.276 8.802 -2.788 1.00 97.81 78 LEU A CA 1
ATOM 570 C C . LEU A 1 78 ? 14.187 7.813 -1.615 1.00 97.81 78 LEU A C 1
ATOM 572 O O . LEU A 1 78 ? 14.318 6.609 -1.833 1.00 97.81 78 LEU A O 1
ATOM 576 N N . PRO A 1 79 ? 13.913 8.279 -0.383 1.00 97.75 79 PRO A N 1
ATOM 577 C CA . PRO A 1 79 ? 13.588 7.392 0.728 1.00 97.75 79 PRO A CA 1
ATOM 578 C C . PRO A 1 79 ? 12.367 6.525 0.402 1.00 97.75 79 PRO A C 1
ATOM 580 O O . PRO A 1 79 ? 11.362 7.037 -0.098 1.00 97.75 79 PRO A O 1
ATOM 583 N N . ILE A 1 80 ? 12.446 5.230 0.716 1.00 98.25 80 ILE A N 1
ATOM 584 C CA . ILE A 1 80 ? 11.378 4.256 0.466 1.00 98.25 80 ILE A CA 1
ATOM 585 C C . ILE A 1 80 ? 10.872 3.708 1.800 1.00 98.25 80 ILE A C 1
ATOM 587 O O . ILE A 1 80 ? 11.656 3.229 2.618 1.00 98.25 80 ILE A O 1
ATOM 591 N N . LEU A 1 81 ? 9.556 3.742 1.999 1.00 97.94 81 LEU A N 1
ATOM 592 C CA . LEU A 1 81 ? 8.869 3.079 3.103 1.00 97.94 81 LEU A CA 1
ATOM 593 C C . LEU A 1 81 ? 8.031 1.915 2.568 1.00 97.94 81 LEU A C 1
ATOM 595 O O . LEU A 1 81 ? 6.990 2.125 1.948 1.00 97.94 81 LEU A O 1
ATOM 599 N N . HIS A 1 82 ? 8.446 0.686 2.864 1.00 98.38 82 HIS A N 1
ATOM 600 C CA . HIS A 1 82 ? 7.590 -0.488 2.702 1.00 98.38 82 HIS A CA 1
ATOM 601 C C . HIS A 1 82 ? 6.716 -0.647 3.949 1.00 98.38 82 HIS A C 1
ATOM 603 O O . HIS A 1 82 ? 7.237 -0.901 5.036 1.00 98.38 82 HIS A O 1
ATOM 609 N N . LEU A 1 83 ? 5.398 -0.490 3.815 1.00 98.31 83 LEU A N 1
ATOM 610 C CA . LEU A 1 83 ? 4.443 -0.733 4.891 1.00 98.31 83 LEU A CA 1
ATOM 611 C C . LEU A 1 83 ? 4.264 -2.238 5.126 1.00 98.31 83 LEU A C 1
ATOM 613 O O . LEU A 1 83 ? 3.754 -2.963 4.278 1.00 98.31 83 LEU A O 1
ATOM 617 N N . THR A 1 84 ? 4.637 -2.690 6.315 1.00 98.00 84 THR A N 1
ATOM 618 C CA . THR A 1 84 ? 4.482 -4.058 6.813 1.00 98.00 84 THR A CA 1
ATOM 619 C C . THR A 1 84 ? 3.973 -4.007 8.253 1.00 98.00 84 THR A C 1
ATOM 621 O O . THR A 1 84 ? 3.901 -2.937 8.858 1.00 98.00 84 THR A O 1
ATOM 624 N N . HIS A 1 85 ? 3.668 -5.158 8.854 1.00 97.31 85 HIS A N 1
ATOM 625 C CA . HIS A 1 85 ? 3.356 -5.206 10.286 1.00 97.31 85 HIS A CA 1
ATOM 626 C C . HIS A 1 85 ? 4.523 -4.726 11.175 1.00 97.31 85 HIS A C 1
ATOM 628 O O . HIS A 1 85 ? 4.290 -4.263 12.288 1.00 97.31 85 HIS A O 1
ATOM 634 N N . GLU A 1 86 ? 5.772 -4.811 10.700 1.00 97.44 86 GLU A N 1
ATOM 635 C CA . GLU A 1 86 ? 6.971 -4.399 11.446 1.00 97.44 86 GLU A CA 1
ATOM 636 C C . GLU A 1 86 ? 7.264 -2.906 11.304 1.00 97.44 86 GLU A C 1
ATOM 638 O O . GLU A 1 86 ? 7.764 -2.278 12.243 1.00 97.44 86 GLU A O 1
ATOM 643 N N . SER A 1 87 ? 6.963 -2.326 10.140 1.00 97.44 87 SER A N 1
ATOM 644 C CA . SER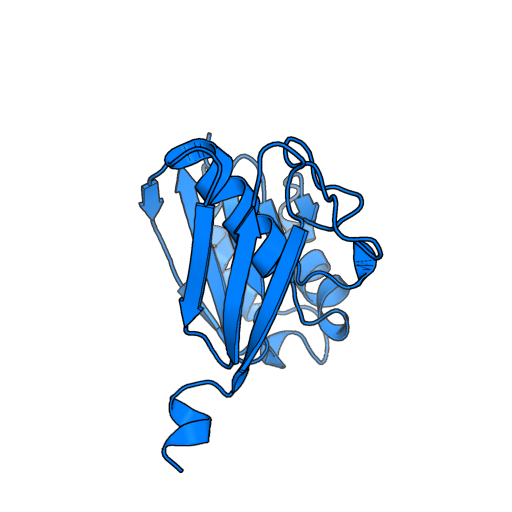 A 1 87 ? 7.157 -0.898 9.867 1.00 97.44 87 SER A CA 1
ATOM 645 C C . SER A 1 87 ? 5.921 -0.053 10.180 1.00 97.44 87 SER A C 1
ATOM 647 O O . SER A 1 87 ? 6.034 1.169 10.242 1.00 97.44 87 SER A O 1
ATOM 649 N N . CYS A 1 88 ? 4.764 -0.677 10.434 1.00 96.06 88 CYS A N 1
ATOM 650 C CA . CYS A 1 88 ? 3.545 -0.005 10.870 1.00 96.06 88 CYS A CA 1
ATOM 651 C C . CYS A 1 88 ? 3.801 0.811 12.147 1.00 96.06 88 CYS A C 1
ATOM 653 O O . CYS A 1 88 ? 4.315 0.307 13.151 1.00 96.06 88 CYS A O 1
ATOM 655 N N . ARG A 1 89 ? 3.452 2.098 12.107 1.00 92.62 89 ARG A N 1
ATOM 656 C CA . ARG A 1 89 ? 3.531 3.029 13.239 1.00 92.62 89 ARG A CA 1
ATOM 657 C C . ARG A 1 89 ? 2.194 3.747 13.369 1.00 92.62 89 ARG A C 1
ATOM 659 O O . ARG A 1 89 ? 1.543 4.019 12.369 1.00 92.62 89 ARG A O 1
ATOM 666 N N . GLY A 1 90 ? 1.794 4.052 14.599 1.00 87.31 90 GLY A N 1
ATOM 667 C CA . GLY A 1 90 ? 0.565 4.800 14.881 1.00 87.31 90 GLY A CA 1
ATOM 668 C C . GLY A 1 90 ? -0.716 3.961 14.933 1.00 87.31 90 GLY A C 1
ATOM 669 O O . GLY A 1 90 ? -1.679 4.418 15.533 1.00 87.31 90 GLY A O 1
ATOM 670 N N . LEU A 1 91 ? -0.724 2.733 14.407 1.00 95.56 91 LEU A N 1
ATOM 671 C CA . LEU A 1 91 ? -1.824 1.775 14.560 1.00 95.56 91 LEU A CA 1
ATOM 672 C C . LEU A 1 91 ? -1.361 0.575 15.395 1.00 95.56 91 LEU A C 1
ATOM 674 O O . LEU A 1 91 ? -0.394 -0.102 15.036 1.00 95.56 91 LEU A O 1
ATOM 678 N N . GLN A 1 92 ? -2.068 0.291 16.489 1.00 97.19 92 GLN A N 1
ATOM 679 C CA . GLN A 1 92 ? -1.870 -0.940 17.252 1.00 97.19 92 GLN A CA 1
ATOM 680 C C . GLN A 1 92 ? -2.453 -2.122 16.465 1.00 97.19 92 GLN A C 1
ATOM 682 O O . GLN A 1 92 ? -3.609 -2.092 16.049 1.00 97.19 92 GLN A O 1
ATOM 687 N N . LEU A 1 93 ? -1.666 -3.182 16.276 1.00 97.81 93 LEU A N 1
ATOM 688 C CA . LEU A 1 93 ? -2.118 -4.425 15.645 1.00 97.81 93 LEU A CA 1
ATOM 689 C C . LEU A 1 93 ? -2.465 -5.433 16.750 1.00 97.81 93 LEU A C 1
ATOM 691 O O . LEU A 1 93 ? -1.604 -6.187 17.197 1.00 97.81 93 LEU A O 1
ATOM 695 N N . ALA A 1 94 ? -3.705 -5.394 17.244 1.00 97.31 94 ALA A N 1
ATOM 696 C CA . ALA A 1 94 ? -4.192 -6.270 18.319 1.00 97.31 94 ALA A CA 1
ATOM 697 C C . ALA A 1 94 ? -4.474 -7.708 17.850 1.00 97.31 94 ALA A C 1
ATOM 699 O O . ALA A 1 94 ? -4.578 -8.625 18.666 1.00 97.31 94 ALA A O 1
ATOM 700 N N . TYR A 1 95 ? -4.579 -7.918 16.538 1.00 97.31 95 TYR A N 1
ATOM 701 C CA . TYR A 1 95 ? -4.741 -9.239 15.948 1.00 97.31 95 TYR A CA 1
ATOM 702 C C . TYR A 1 95 ? -3.576 -10.176 16.343 1.00 97.31 95 TYR A C 1
ATOM 704 O O . TYR A 1 95 ? -2.415 -9.796 16.173 1.00 97.31 95 TYR A O 1
ATOM 712 N N . PRO A 1 96 ? -3.835 -11.417 16.810 1.00 96.81 96 PRO A N 1
ATOM 713 C CA . PRO A 1 96 ? -2.799 -12.288 17.383 1.00 96.81 96 PRO A CA 1
ATOM 714 C C . PRO A 1 96 ? -1.638 -12.650 16.452 1.00 96.81 96 PRO A C 1
ATOM 716 O O . PRO A 1 96 ? -0.576 -13.052 16.923 1.00 96.81 96 PRO A O 1
ATOM 719 N N . ARG A 1 97 ? -1.835 -12.554 15.131 1.00 96.75 97 ARG A N 1
ATOM 720 C CA . ARG A 1 97 ? -0.816 -12.868 14.120 1.00 96.75 97 ARG A CA 1
ATOM 721 C C . ARG A 1 97 ? -0.655 -11.690 13.152 1.00 96.75 97 ARG A C 1
ATOM 723 O O . ARG A 1 97 ? -1.134 -11.774 12.023 1.00 96.75 97 ARG A O 1
ATOM 730 N N . PRO A 1 98 ? 0.004 -10.585 13.562 1.00 96.81 98 PRO A N 1
ATOM 731 C CA . PRO A 1 98 ? 0.098 -9.368 12.749 1.00 96.81 98 PRO A CA 1
ATOM 732 C C . PRO A 1 98 ? 0.709 -9.582 11.360 1.00 96.81 98 PRO A C 1
ATOM 734 O O . PRO A 1 98 ? 0.336 -8.902 10.411 1.00 96.81 98 PRO A O 1
ATOM 737 N N . ALA A 1 99 ? 1.606 -10.562 11.226 1.00 96.81 99 ALA A N 1
ATOM 738 C CA . ALA A 1 99 ? 2.233 -10.923 9.958 1.00 96.81 99 ALA A CA 1
ATOM 739 C C . ALA A 1 99 ? 1.269 -11.513 8.912 1.00 96.81 99 ALA A C 1
ATOM 741 O O . ALA A 1 99 ? 1.592 -11.517 7.729 1.00 96.81 99 ALA A O 1
ATOM 742 N N . GLU A 1 100 ? 0.094 -11.999 9.324 1.00 96.25 100 GLU A N 1
ATOM 743 C CA . GLU A 1 100 ? -0.937 -12.517 8.412 1.00 96.25 100 GLU A CA 1
ATOM 744 C C . GLU A 1 100 ? -1.871 -11.423 7.877 1.00 96.25 100 GLU A C 1
ATOM 746 O O . GLU A 1 100 ? -2.712 -11.694 7.019 1.00 96.25 100 GLU A O 1
ATOM 751 N N . ILE A 1 101 ? -1.765 -10.194 8.387 1.00 96.75 101 ILE A N 1
ATOM 752 C CA . ILE A 1 101 ? -2.610 -9.088 7.944 1.00 96.75 101 ILE A CA 1
ATOM 753 C C . ILE A 1 101 ? -2.104 -8.603 6.580 1.00 96.75 101 ILE A C 1
ATOM 755 O O . ILE A 1 101 ? -0.920 -8.303 6.413 1.00 96.75 101 ILE A O 1
ATOM 759 N N . GLY A 1 102 ? -3.014 -8.491 5.610 1.00 96.50 102 GLY A N 1
ATOM 760 C CA . GLY A 1 102 ? -2.728 -7.842 4.331 1.00 96.50 102 GLY A CA 1
ATOM 761 C C . GLY A 1 102 ? -2.237 -6.408 4.543 1.00 96.50 102 GLY A C 1
ATOM 762 O O . GLY A 1 102 ? -2.782 -5.665 5.360 1.00 96.50 102 GLY A O 1
ATOM 763 N N . GLN A 1 103 ? -1.174 -6.015 3.843 1.00 97.56 103 GLN A N 1
ATOM 764 C CA . GLN A 1 103 ? -0.568 -4.690 4.023 1.00 97.56 103 GLN A CA 1
ATOM 765 C C . GLN A 1 103 ? -1.507 -3.560 3.568 1.00 97.56 103 GLN A C 1
ATOM 767 O O . GLN A 1 103 ? -1.475 -2.467 4.126 1.00 97.56 103 GLN A O 1
ATOM 772 N N . ASP A 1 104 ? -2.376 -3.851 2.602 1.00 96.75 104 ASP A N 1
ATOM 773 C CA . ASP A 1 104 ? -3.527 -3.039 2.195 1.00 96.75 104 ASP A CA 1
ATOM 774 C C . ASP A 1 104 ? -4.514 -2.818 3.353 1.00 96.75 104 ASP A C 1
ATOM 776 O O . ASP A 1 104 ? -4.893 -1.686 3.646 1.00 96.75 104 ASP A O 1
ATOM 780 N N . ARG A 1 105 ? -4.850 -3.870 4.104 1.00 97.31 105 ARG A N 1
ATOM 781 C CA . ARG A 1 105 ? -5.742 -3.792 5.274 1.00 97.31 105 ARG A CA 1
ATOM 782 C C . ARG A 1 105 ? -5.129 -2.962 6.404 1.00 97.31 105 ARG A C 1
ATOM 784 O O . ARG A 1 105 ? -5.845 -2.212 7.064 1.00 97.31 105 ARG A O 1
ATOM 791 N N . ILE A 1 106 ? -3.807 -3.036 6.594 1.00 98.00 106 ILE A N 1
ATOM 792 C CA . ILE A 1 106 ? -3.078 -2.140 7.512 1.00 98.00 106 ILE A CA 1
ATOM 793 C C . ILE A 1 106 ? -3.189 -0.685 7.032 1.00 98.00 106 ILE A C 1
ATOM 795 O O . ILE A 1 106 ? -3.497 0.195 7.835 1.00 98.00 106 ILE A O 1
ATOM 799 N N . ALA A 1 107 ? -2.974 -0.421 5.738 1.00 97.19 107 ALA A N 1
ATOM 800 C CA . ALA A 1 107 ? -3.076 0.925 5.169 1.00 97.19 107 ALA A CA 1
ATOM 801 C C . ALA A 1 107 ? -4.487 1.516 5.337 1.00 97.19 107 ALA A C 1
ATOM 803 O O . ALA A 1 107 ? -4.629 2.644 5.815 1.00 97.19 107 ALA A O 1
ATOM 804 N N . ASN A 1 108 ? -5.521 0.729 5.028 1.00 96.94 108 ASN A N 1
ATOM 805 C CA . ASN A 1 108 ? -6.923 1.095 5.221 1.00 96.94 108 ASN A CA 1
ATOM 806 C C . ASN A 1 108 ? -7.209 1.440 6.689 1.00 96.94 108 ASN A C 1
ATOM 808 O O . ASN A 1 108 ? -7.835 2.458 6.984 1.00 96.94 108 ASN A O 1
ATOM 812 N N . ALA A 1 109 ? -6.706 0.627 7.619 1.00 97.81 109 ALA A N 1
ATOM 813 C CA . ALA A 1 109 ? -6.899 0.842 9.046 1.00 97.81 109 ALA A CA 1
ATOM 814 C C . ALA A 1 109 ? -6.218 2.111 9.572 1.00 97.81 109 ALA A C 1
ATOM 816 O O . ALA A 1 109 ? -6.828 2.854 10.344 1.00 97.81 109 ALA A O 1
ATOM 817 N N . ILE A 1 110 ? -4.994 2.398 9.117 1.00 96.56 110 ILE A N 1
ATOM 818 C CA . ILE A 1 110 ? -4.301 3.655 9.429 1.00 96.56 110 ILE A CA 1
ATOM 819 C C . ILE A 1 110 ? -5.116 4.846 8.910 1.00 96.56 110 ILE A C 1
ATOM 821 O O . ILE A 1 110 ? -5.351 5.794 9.657 1.00 96.56 110 ILE A O 1
ATOM 825 N N . ALA A 1 111 ? -5.579 4.787 7.657 1.00 95.06 111 ALA A N 1
ATOM 826 C CA . ALA A 1 111 ? -6.343 5.871 7.045 1.00 95.06 111 ALA A CA 1
ATOM 827 C C . ALA A 1 111 ? -7.658 6.147 7.791 1.00 95.06 111 ALA A C 1
ATOM 829 O O . ALA A 1 111 ? -7.988 7.302 8.056 1.00 95.06 111 ALA A O 1
ATOM 830 N N . VAL A 1 112 ? -8.397 5.103 8.179 1.00 96.88 112 VAL A N 1
ATOM 831 C CA . VAL A 1 112 ? -9.650 5.262 8.933 1.00 96.88 112 VAL A CA 1
ATOM 832 C C . VAL A 1 112 ? -9.400 5.804 10.334 1.00 96.88 112 VAL A C 1
ATOM 834 O O . VAL A 1 112 ? -10.103 6.726 10.747 1.00 96.88 112 VAL A O 1
ATOM 837 N N . GLN A 1 113 ? -8.381 5.311 11.043 1.00 96.19 113 GLN A N 1
ATOM 838 C CA . GLN A 1 113 ? -8.039 5.841 12.363 1.00 96.19 113 GLN A CA 1
ATOM 839 C C . GLN A 1 113 ? -7.701 7.338 12.302 1.00 96.19 113 GLN A C 1
ATOM 841 O O . GLN A 1 113 ? -8.169 8.095 13.149 1.00 96.19 113 GLN A O 1
ATOM 846 N N . GLU A 1 114 ? -6.932 7.762 11.297 1.00 93.94 114 GLU A N 1
ATOM 847 C CA . GLU A 1 114 ? -6.504 9.156 11.140 1.00 93.94 114 GLU A CA 1
ATOM 848 C C . GLU A 1 114 ? -7.649 10.082 10.703 1.00 93.94 114 GLU A C 1
ATOM 850 O O . GLU A 1 114 ? -7.788 11.191 11.215 1.00 93.94 114 GLU A O 1
ATOM 855 N N . TYR A 1 115 ? -8.481 9.650 9.752 1.00 93.31 115 TYR A N 1
ATOM 856 C CA . TYR A 1 115 ? -9.457 10.536 9.104 1.00 93.31 115 TYR A CA 1
ATOM 857 C C . TYR A 1 115 ? -10.878 10.431 9.654 1.00 93.31 115 TYR A C 1
ATOM 859 O O . TYR A 1 115 ? -11.671 11.357 9.473 1.00 93.31 115 TYR A O 1
ATOM 867 N N . HIS A 1 116 ? -11.212 9.327 10.318 1.00 94.75 116 HIS A N 1
ATOM 868 C CA . HIS A 1 116 ? -12.565 9.052 10.808 1.00 94.75 116 HIS A CA 1
ATOM 869 C C . HIS A 1 116 ? -12.611 8.672 12.293 1.00 94.75 116 HIS A C 1
ATOM 871 O O . HIS A 1 116 ? -13.679 8.743 12.901 1.00 94.75 116 HIS A O 1
ATOM 877 N N . GLY A 1 117 ? -11.469 8.326 12.893 1.00 95.19 117 GLY A N 1
ATOM 878 C CA . GLY A 1 117 ? -11.391 7.848 14.268 1.00 95.19 117 GLY A CA 1
ATOM 879 C C . GLY A 1 117 ? -11.825 6.387 14.422 1.00 95.19 117 GLY A C 1
ATOM 880 O O . GLY A 1 117 ? -12.140 5.689 13.459 1.00 95.19 117 GLY A O 1
ATOM 881 N N . VAL A 1 118 ? -11.810 5.913 15.669 1.00 96.06 118 VAL A N 1
ATOM 882 C CA . VAL A 1 118 ? -12.158 4.536 16.062 1.00 96.06 118 VAL A CA 1
ATOM 883 C C . VAL A 1 118 ? -13.156 4.568 17.233 1.00 96.06 118 VAL A C 1
ATOM 885 O O . VAL A 1 118 ? -13.113 5.515 18.023 1.00 96.06 118 VAL A O 1
ATOM 888 N N . PRO A 1 119 ? -14.048 3.568 17.392 1.00 97.62 119 PRO A N 1
ATOM 889 C CA . PRO A 1 119 ? -14.121 2.302 16.656 1.00 97.62 119 PRO A CA 1
ATOM 890 C C . PRO A 1 119 ? -14.703 2.438 15.243 1.00 97.62 119 PRO A C 1
ATOM 892 O O . PRO A 1 119 ? -15.523 3.316 14.984 1.00 97.62 119 PRO A O 1
ATOM 895 N N . ALA A 1 120 ? -14.303 1.538 14.343 1.00 98.00 120 ALA A N 1
ATOM 896 C CA . ALA A 1 120 ? -14.761 1.523 12.957 1.00 98.00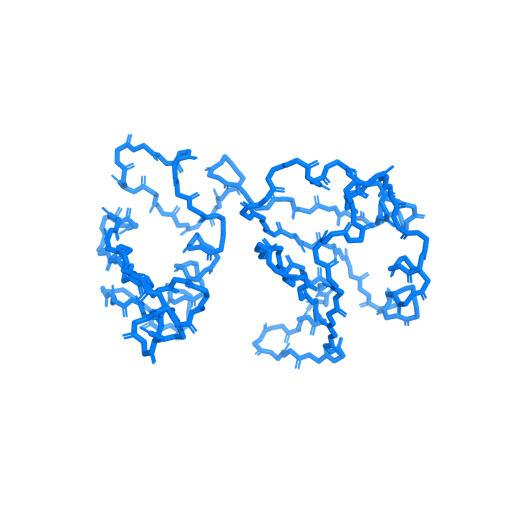 120 ALA A CA 1
ATOM 897 C C . ALA A 1 120 ? -14.809 0.104 12.372 1.00 98.00 120 ALA A C 1
ATOM 899 O O . ALA A 1 120 ? -14.055 -0.782 12.781 1.00 98.00 120 ALA A O 1
ATOM 900 N N . ILE A 1 121 ? -15.685 -0.081 11.380 1.00 98.06 121 ILE A N 1
ATOM 901 C CA . ILE A 1 121 ? -15.666 -1.230 10.472 1.00 98.06 121 ILE A CA 1
ATOM 902 C C . ILE A 1 121 ? -15.370 -0.701 9.072 1.00 98.06 121 ILE A C 1
ATOM 904 O O . ILE A 1 121 ? -16.095 0.164 8.578 1.00 98.06 121 ILE A O 1
ATOM 908 N N . ILE A 1 122 ? -14.327 -1.222 8.435 1.00 97.94 122 ILE A N 1
ATOM 909 C CA . ILE A 1 122 ? -13.958 -0.879 7.058 1.00 97.94 122 ILE A CA 1
ATOM 910 C C . ILE A 1 122 ? -14.473 -1.972 6.138 1.00 97.94 122 ILE A C 1
ATOM 912 O O . ILE A 1 122 ? -14.292 -3.152 6.429 1.00 97.94 122 ILE A O 1
ATOM 916 N N . LEU A 1 123 ? -15.112 -1.572 5.043 1.00 96.81 123 LEU A N 1
ATOM 917 C CA . LEU A 1 123 ? -15.530 -2.471 3.978 1.00 96.81 123 LEU A CA 1
ATOM 918 C C . LEU A 1 123 ? -14.702 -2.151 2.734 1.00 96.81 123 LEU A C 1
ATOM 920 O O . LEU A 1 123 ? -14.854 -1.067 2.172 1.00 96.81 123 LEU A O 1
ATOM 924 N N . ASP A 1 124 ? -13.862 -3.088 2.302 1.00 94.50 124 ASP A N 1
ATOM 925 C CA . ASP A 1 124 ? -13.120 -2.987 1.042 1.00 94.50 124 ASP A CA 1
ATOM 926 C C . ASP A 1 124 ? -13.710 -3.972 0.027 1.00 94.50 124 ASP A C 1
ATOM 928 O O . ASP A 1 124 ? -13.866 -5.158 0.317 1.00 94.50 124 ASP A O 1
ATOM 932 N N . MET A 1 125 ? -14.086 -3.478 -1.153 1.00 91.19 125 MET A N 1
ATOM 933 C CA . MET A 1 125 ? -14.759 -4.245 -2.205 1.00 91.19 125 MET A CA 1
ATOM 934 C C . MET A 1 125 ? -13.843 -4.439 -3.416 1.00 91.19 125 MET A C 1
ATOM 936 O O . MET A 1 125 ? -14.114 -3.950 -4.514 1.00 91.19 125 MET A O 1
ATOM 940 N N . GLY A 1 126 ? -12.753 -5.171 -3.208 1.00 85.62 126 GLY A N 1
ATOM 941 C CA . GLY A 1 126 ? -11.787 -5.519 -4.243 1.00 85.62 126 GLY A CA 1
ATOM 942 C C . GLY A 1 126 ? -12.032 -6.890 -4.884 1.00 85.62 126 GLY A C 1
ATOM 943 O O . GLY A 1 126 ? -13.158 -7.345 -5.097 1.00 85.62 126 GLY A O 1
ATOM 944 N N . THR A 1 127 ? -10.930 -7.585 -5.197 1.00 85.00 127 THR A N 1
ATOM 945 C CA . THR A 1 127 ? -10.970 -8.981 -5.693 1.00 85.00 127 THR A CA 1
ATOM 946 C C . THR A 1 127 ? -11.615 -9.925 -4.670 1.00 85.00 127 THR A C 1
ATOM 948 O O . THR A 1 127 ? -12.305 -10.875 -5.040 1.00 85.00 127 THR A O 1
ATOM 951 N N . ALA A 1 128 ? -11.409 -9.635 -3.388 1.00 90.19 128 ALA A N 1
ATOM 952 C CA . ALA A 1 128 ? -12.177 -10.152 -2.267 1.00 90.19 128 ALA A CA 1
ATOM 953 C C . ALA A 1 128 ? -12.911 -8.981 -1.602 1.00 90.19 128 ALA A C 1
ATOM 955 O O . ALA A 1 128 ? -12.500 -7.831 -1.762 1.00 90.19 128 ALA A O 1
ATOM 956 N N . VAL A 1 129 ? -13.973 -9.279 -0.858 1.00 93.00 129 VAL A N 1
ATOM 957 C CA . VAL A 1 129 ? -14.599 -8.303 0.038 1.00 93.00 129 VAL A CA 1
ATOM 958 C C . VAL A 1 129 ? -14.015 -8.505 1.428 1.00 93.00 129 VAL A C 1
ATOM 960 O O . VAL A 1 129 ? -14.082 -9.618 1.954 1.00 93.00 129 VAL A O 1
ATOM 963 N N . THR A 1 130 ? -13.449 -7.461 2.031 1.00 95.56 130 THR A N 1
ATOM 964 C CA . THR A 1 130 ? -12.964 -7.516 3.415 1.00 95.56 130 THR A CA 1
ATOM 965 C C . THR A 1 130 ? -13.825 -6.668 4.333 1.00 95.56 130 THR A C 1
ATOM 967 O O . THR A 1 130 ? -14.346 -5.622 3.954 1.00 95.56 130 THR A O 1
ATOM 970 N N . PHE A 1 131 ? -13.967 -7.157 5.558 1.00 97.56 131 PHE A N 1
ATOM 971 C CA . PHE A 1 131 ? -14.476 -6.419 6.699 1.00 97.56 131 PHE A CA 1
ATOM 972 C C . PHE A 1 131 ? -13.332 -6.329 7.697 1.00 97.56 131 PHE A C 1
ATOM 974 O O . PHE A 1 131 ? -12.818 -7.367 8.113 1.00 97.56 131 PHE A O 1
ATOM 981 N N . ASP A 1 132 ? -12.931 -5.122 8.071 1.00 98.00 132 ASP A N 1
ATOM 982 C CA . ASP A 1 132 ? -11.852 -4.869 9.026 1.00 98.00 132 ASP A CA 1
ATOM 983 C C . ASP A 1 132 ? -12.402 -4.172 10.262 1.00 98.00 132 ASP A C 1
ATOM 985 O O . ASP A 1 132 ? -13.052 -3.138 10.144 1.00 98.00 132 ASP A O 1
ATOM 989 N N . ILE A 1 133 ? -12.157 -4.744 11.439 1.00 98.19 133 ILE A N 1
ATOM 990 C CA . ILE A 1 133 ? -12.666 -4.260 12.723 1.00 98.19 133 ILE A CA 1
ATOM 991 C C . ILE A 1 133 ? -11.530 -3.563 13.466 1.00 98.19 133 ILE A C 1
ATOM 993 O O . ILE A 1 133 ? -10.476 -4.154 13.721 1.00 98.19 133 ILE A O 1
ATOM 997 N N . ILE A 1 134 ? -11.766 -2.307 13.835 1.00 98.12 134 ILE A N 1
ATOM 998 C CA . ILE A 1 134 ? -10.830 -1.495 14.609 1.00 98.12 134 ILE A CA 1
ATOM 999 C C . ILE A 1 134 ? -11.549 -0.990 15.852 1.00 98.12 134 ILE A C 1
ATOM 1001 O O . ILE A 1 134 ? -12.618 -0.382 15.763 1.00 98.12 134 ILE A O 1
ATOM 1005 N N . THR A 1 135 ? -10.956 -1.227 17.014 1.00 97.25 135 THR A N 1
ATOM 1006 C CA . THR A 1 135 ? -11.474 -0.780 18.312 1.00 97.25 135 THR A CA 1
ATOM 1007 C C . THR A 1 135 ? -10.464 0.142 18.991 1.00 97.25 135 THR A C 1
ATOM 1009 O O . THR A 1 135 ? -9.427 0.488 18.424 1.00 97.25 135 THR A O 1
ATOM 1012 N N . SER A 1 136 ? -10.726 0.525 20.242 1.00 95.12 136 SER A N 1
ATOM 1013 C CA . SER A 1 136 ? -9.742 1.222 21.076 1.00 95.12 136 SER A CA 1
ATOM 1014 C C . SER A 1 136 ? -8.481 0.394 21.360 1.00 95.12 136 SER A C 1
ATOM 1016 O O . SER A 1 136 ? -7.473 0.963 21.766 1.00 95.12 136 SER A O 1
ATOM 1018 N N . ALA A 1 137 ? -8.526 -0.932 21.178 1.00 95.31 137 ALA A N 1
ATOM 1019 C CA . ALA A 1 137 ? -7.351 -1.795 21.287 1.00 95.31 137 ALA A CA 1
ATOM 1020 C C . ALA A 1 137 ? -6.496 -1.795 20.006 1.00 95.31 137 ALA A C 1
ATOM 1022 O O . ALA A 1 137 ? -5.365 -2.276 20.037 1.00 95.31 137 ALA A O 1
ATOM 1023 N N . GLY A 1 138 ? -7.008 -1.251 18.897 1.00 96.25 138 GLY A N 1
ATOM 1024 C CA . GLY A 1 138 ? -6.367 -1.255 17.585 1.00 96.25 138 GLY A CA 1
ATOM 1025 C C . GLY A 1 138 ? -7.077 -2.164 16.583 1.00 96.25 138 GLY A C 1
ATOM 1026 O O . GLY A 1 138 ? -8.272 -2.428 16.697 1.00 96.25 138 GLY A O 1
ATOM 1027 N N . TYR A 1 139 ? -6.340 -2.625 15.575 1.00 98.06 139 TYR A N 1
ATOM 1028 C CA . TYR A 1 139 ? -6.833 -3.546 14.552 1.00 98.06 139 TYR A CA 1
ATOM 1029 C C . TYR A 1 139 ? -7.025 -4.953 15.135 1.00 98.06 139 TYR A C 1
ATOM 1031 O O . TYR A 1 139 ? -6.045 -5.605 15.507 1.00 98.06 139 TYR A O 1
ATOM 1039 N N . GLU A 1 140 ? -8.266 -5.436 15.192 1.00 97.69 140 GLU A N 1
ATOM 1040 C CA . GLU A 1 140 ? -8.629 -6.718 15.823 1.00 97.69 140 GLU A CA 1
ATOM 1041 C C . GLU A 1 140 ? -8.820 -7.867 14.824 1.00 97.69 140 GLU A C 1
ATOM 1043 O O . GLU A 1 140 ? -8.983 -9.019 15.226 1.00 97.69 140 GLU A O 1
ATOM 1048 N N . GLY A 1 141 ? -8.764 -7.583 13.522 1.00 96.62 141 GLY A N 1
ATOM 1049 C CA . GLY A 1 141 ? -8.994 -8.558 12.458 1.00 96.62 141 GLY A CA 1
ATOM 1050 C C . GLY A 1 141 ? -10.298 -8.296 11.718 1.00 96.62 141 GLY A C 1
ATOM 1051 O O . GLY A 1 141 ? -10.710 -7.153 11.546 1.00 96.62 141 GLY A O 1
ATOM 1052 N N . GLY A 1 142 ? -10.945 -9.362 11.249 1.00 95.62 142 GLY A N 1
ATOM 1053 C CA . GLY A 1 142 ? -12.241 -9.276 10.587 1.00 95.62 142 GLY A CA 1
ATOM 1054 C C . GLY A 1 142 ? -12.491 -10.436 9.626 1.00 95.62 142 GLY A C 1
ATOM 1055 O O . GLY A 1 142 ? -12.018 -11.545 9.870 1.00 95.62 142 GLY A O 1
ATOM 1056 N N . ILE A 1 143 ? -13.242 -10.203 8.551 1.00 95.62 143 ILE A N 1
ATOM 1057 C CA . ILE A 1 143 ? -13.754 -11.257 7.658 1.00 95.62 143 ILE A CA 1
ATOM 1058 C C . ILE A 1 143 ? -13.275 -11.009 6.230 1.00 95.62 143 ILE A C 1
ATOM 1060 O O . ILE A 1 143 ? -13.249 -9.872 5.772 1.00 95.62 143 ILE A O 1
ATOM 1064 N N . ILE A 1 144 ? -12.929 -12.080 5.516 1.00 94.69 144 ILE A N 1
ATOM 1065 C CA . ILE A 1 144 ? -12.689 -12.059 4.071 1.00 94.69 144 ILE A CA 1
ATOM 1066 C C . ILE A 1 144 ? -13.767 -12.918 3.413 1.00 94.69 144 ILE A C 1
ATOM 1068 O O . ILE A 1 144 ? -13.957 -14.076 3.785 1.00 94.69 144 ILE A O 1
ATOM 1072 N N . ALA A 1 145 ? -14.460 -12.353 2.434 1.00 93.25 145 ALA A N 1
ATOM 1073 C CA . ALA A 1 145 ? -15.463 -13.019 1.620 1.00 93.25 145 ALA A CA 1
ATOM 1074 C C . ALA A 1 145 ? -15.069 -12.963 0.131 1.00 93.25 145 ALA A C 1
ATOM 1076 O O . ALA A 1 145 ? -14.293 -12.090 -0.273 1.00 93.25 145 ALA A O 1
ATOM 1077 N N . PRO A 1 146 ? -15.586 -13.873 -0.713 1.00 90.50 146 PRO A N 1
ATOM 1078 C CA . PRO A 1 146 ? -15.397 -13.780 -2.157 1.00 90.50 146 PRO A CA 1
ATOM 1079 C C . PRO A 1 146 ? -15.857 -12.420 -2.699 1.00 90.50 146 PRO A C 1
ATOM 1081 O O . PRO A 1 146 ? -16.870 -11.879 -2.260 1.00 90.50 146 PRO A O 1
ATOM 1084 N N . GLY A 1 147 ? -15.118 -11.868 -3.664 1.00 88.00 147 GLY A N 1
ATOM 1085 C CA . GLY A 1 147 ? -15.512 -10.630 -4.332 1.00 88.00 147 GLY A CA 1
ATOM 1086 C C . GLY A 1 147 ? -16.807 -10.795 -5.124 1.00 88.00 147 GLY A C 1
ATOM 1087 O O . GLY A 1 147 ? -17.111 -11.885 -5.615 1.00 88.00 147 GLY A O 1
ATOM 1088 N N . LEU A 1 148 ? -17.542 -9.696 -5.324 1.00 84.75 148 LEU A N 1
ATOM 1089 C CA . LEU A 1 148 ? -18.818 -9.699 -6.054 1.00 84.75 148 LEU A CA 1
ATOM 1090 C C . LEU A 1 148 ? -18.707 -10.370 -7.431 1.00 84.75 148 LEU A C 1
ATOM 1092 O O . LEU A 1 148 ? -19.565 -11.164 -7.798 1.00 84.75 148 LEU A O 1
ATOM 1096 N N . ALA A 1 149 ? -17.619 -10.111 -8.162 1.00 83.38 149 ALA A N 1
ATOM 1097 C CA . ALA A 1 149 ? -17.374 -10.693 -9.483 1.00 83.38 149 ALA A CA 1
ATOM 1098 C C . ALA A 1 149 ? -17.175 -12.220 -9.475 1.00 83.38 149 ALA A C 1
ATOM 1100 O O . ALA A 1 149 ? -17.320 -12.852 -10.518 1.00 83.38 149 ALA A O 1
ATOM 1101 N N . VAL A 1 150 ? -16.805 -12.811 -8.335 1.00 83.62 150 VAL A N 1
ATOM 1102 C CA . VAL A 1 150 ? -16.712 -14.269 -8.159 1.00 83.62 150 VAL A CA 1
ATOM 1103 C C . VAL A 1 150 ? -18.073 -14.843 -7.766 1.00 83.62 150 VAL A C 1
ATOM 1105 O O . VAL A 1 150 ? -18.415 -15.931 -8.207 1.00 83.62 150 VAL A O 1
ATOM 1108 N N . MET A 1 151 ? -18.858 -14.111 -6.971 1.00 83.62 151 MET A N 1
ATOM 1109 C CA . MET A 1 151 ? -20.171 -14.560 -6.489 1.00 83.62 151 MET A CA 1
ATOM 1110 C C . MET A 1 151 ? -21.267 -14.533 -7.561 1.00 83.62 151 MET A C 1
ATOM 1112 O O . MET A 1 151 ? -22.271 -15.221 -7.415 1.00 83.62 151 MET A O 1
ATOM 1116 N N . THR A 1 152 ? -21.105 -13.723 -8.609 1.00 84.19 152 THR A N 1
ATOM 1117 C CA . THR A 1 152 ? -22.086 -13.570 -9.700 1.00 84.19 152 THR A CA 1
ATOM 1118 C C . THR A 1 152 ? -21.753 -14.381 -10.954 1.00 84.19 152 THR A C 1
ATOM 1120 O O . THR A 1 152 ? -22.409 -14.197 -11.981 1.00 84.19 152 THR A O 1
ATOM 1123 N N . ARG A 1 153 ? -20.736 -15.246 -10.890 1.00 65.44 153 ARG A N 1
ATOM 1124 C CA . ARG A 1 153 ? -20.347 -16.155 -11.976 1.00 65.44 153 ARG A CA 1
ATOM 1125 C C . ARG A 1 153 ? -20.962 -17.538 -11.833 1.00 65.44 153 ARG A C 1
ATOM 1127 O O . ARG A 1 153 ? -21.165 -17.978 -10.683 1.00 65.44 153 ARG A O 1
#

Sequence (153 aa):
MKILSIDVGNTSTHYGIVDGQAVTRTGHFPTRTFRDGPSAAFADEIAPLLANVSGISFCSVVPGINANLQASVERFGLPILHLTHESCRGLQLAYPRPAEIGQDRIANAIAVQEYHGVPAIILDMGTAVTFDIITSAGYEGGIIAPGLAVMTR

Nearest PDB structures (foldseek):
  2h3g-assembly1_X-2  TM=8.609E-01  e=8.997E-14  Bacillus anthracis str. Ames
  3bex-assembly2_C  TM=8.479E-01  e=1.645E-12  unclassified
  3djc-assembly2_D  TM=8.482E-01  e=1.361E-12  Legionella pneumophila subsp. pneumophila str. Philadelphia 1
  6jdo-assembly1_A  TM=5.112E-01  e=2.097E-05  Pasteurella multocida
  6jdc-assembly1_A-2  TM=5.146E-01  e=1.848E-05  Haemophilus influenzae 86-028NP